Protein AF-G5R1F0-F1 (afdb_monomer_lite)

pLDDT: mean 85.71, std 9.25, range [51.62, 92.94]

Secondary structure (DSSP, 8-state):
-----HHHHHHHHHHHHHHHHHHHHHHHHHHHHHH--HHHHHHHHHHHHHHHTT-

Sequence (55 aa):
RARIDARQLWRQIRLWHPWVIMLKAGWFEYRWRQTGEQQFIRLADETWRQLRMKG

Foldseek 3Di:
DPPPPVVNVVVVCVVCVLVVLLVQLVVLVVVCVVPVDPVSPVVSVVSVVVSVVVD

Organism: NCBI:txid913082

Structure (mmCIF, N/CA/C/O backbone):
data_AF-G5R1F0-F1
#
_entry.id   AF-G5R1F0-F1
#
loop_
_atom_site.group_PDB
_atom_site.id
_atom_site.type_symbol
_atom_site.label_atom_id
_atom_site.label_alt_id
_atom_site.label_comp_id
_atom_site.label_asym_id
_atom_site.label_entity_id
_atom_site.label_seq_id
_atom_site.pdbx_PDB_ins_code
_atom_site.Cartn_x
_atom_site.Cartn_y
_atom_site.Cartn_z
_atom_site.occupancy
_atom_site.B_iso_or_equiv
_atom_site.auth_seq_id
_atom_site.auth_comp_id
_atom_site.auth_asym_id
_atom_site.auth_atom_id
_atom_site.pdbx_PDB_model_num
ATOM 1 N N . ARG A 1 1 ? 0.307 -1.767 -36.376 1.00 55.94 1 ARG A N 1
ATOM 2 C CA . ARG A 1 1 ? -0.073 -2.430 -35.101 1.00 55.94 1 ARG A CA 1
ATOM 3 C C . ARG A 1 1 ? 1.134 -2.351 -34.177 1.00 55.94 1 ARG A C 1
ATOM 5 O O . ARG A 1 1 ? 2.140 -2.970 -34.500 1.00 55.94 1 ARG A O 1
ATOM 12 N N . ALA A 1 2 ? 1.094 -1.528 -33.127 1.00 61.00 2 ALA A N 1
ATOM 13 C CA . ALA A 1 2 ? 2.216 -1.416 -32.195 1.00 61.00 2 ALA A CA 1
ATOM 14 C C . ALA A 1 2 ? 2.428 -2.779 -31.517 1.00 61.00 2 ALA A C 1
ATOM 16 O O . ALA A 1 2 ? 1.579 -3.239 -30.756 1.00 61.00 2 ALA A O 1
ATOM 17 N N . ARG A 1 3 ? 3.512 -3.475 -31.874 1.00 68.38 3 ARG A N 1
ATOM 18 C CA . ARG A 1 3 ? 3.931 -4.710 -31.210 1.00 68.38 3 ARG A CA 1
ATOM 19 C C . ARG A 1 3 ? 4.618 -4.297 -29.918 1.00 68.38 3 ARG A C 1
ATOM 21 O O . ARG A 1 3 ? 5.819 -4.066 -29.906 1.00 68.38 3 ARG A O 1
ATOM 28 N N . ILE A 1 4 ? 3.835 -4.133 -28.858 1.00 71.88 4 ILE A N 1
ATOM 29 C CA . ILE A 1 4 ? 4.401 -3.985 -27.520 1.00 71.88 4 ILE A CA 1
ATOM 30 C C . ILE A 1 4 ? 5.068 -5.322 -27.199 1.00 71.88 4 ILE A C 1
ATOM 32 O O . ILE A 1 4 ? 4.397 -6.353 -27.127 1.00 71.88 4 ILE A O 1
ATOM 36 N N . ASP A 1 5 ? 6.393 -5.313 -27.082 1.00 85.38 5 ASP A N 1
ATOM 37 C CA . ASP A 1 5 ? 7.157 -6.487 -26.680 1.00 85.38 5 ASP A CA 1
ATOM 38 C C . ASP A 1 5 ? 6.695 -6.902 -25.276 1.00 85.38 5 ASP A C 1
ATOM 40 O O . ASP A 1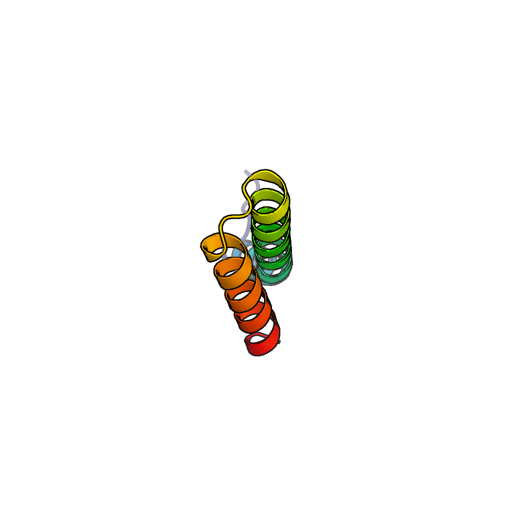 5 ? 6.789 -6.132 -24.314 1.00 85.38 5 ASP A O 1
ATOM 44 N N . ALA A 1 6 ? 6.171 -8.123 -25.158 1.00 83.62 6 ALA A N 1
ATOM 45 C CA . ALA A 1 6 ? 5.645 -8.639 -23.902 1.00 83.62 6 ALA A CA 1
ATOM 46 C C . ALA A 1 6 ? 6.699 -8.607 -22.781 1.00 83.62 6 ALA A C 1
ATOM 48 O O . ALA A 1 6 ? 6.358 -8.346 -21.630 1.00 83.62 6 ALA A O 1
ATOM 49 N N . ARG A 1 7 ? 7.986 -8.803 -23.091 1.00 85.44 7 ARG A N 1
ATOM 50 C CA . ARG A 1 7 ? 9.080 -8.731 -22.111 1.00 85.44 7 ARG A CA 1
ATOM 51 C C . ARG A 1 7 ? 9.321 -7.299 -21.644 1.00 85.44 7 ARG A C 1
ATOM 53 O O . ARG A 1 7 ? 9.557 -7.090 -20.454 1.00 85.44 7 ARG A O 1
ATOM 60 N N . GLN A 1 8 ? 9.230 -6.312 -22.540 1.00 85.06 8 GLN A N 1
ATOM 61 C CA . GLN A 1 8 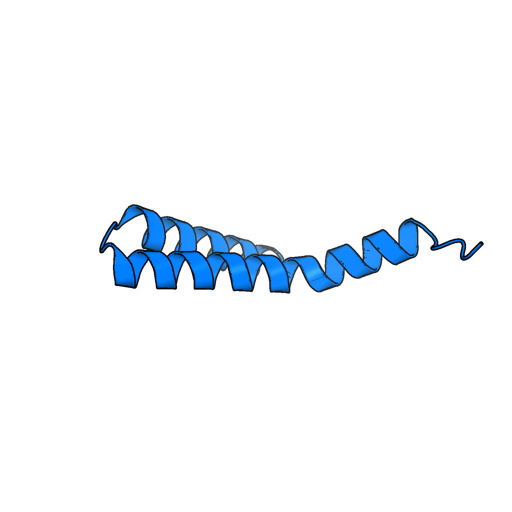? 9.279 -4.901 -22.137 1.00 85.06 8 GLN A CA 1
ATOM 62 C C . GLN A 1 8 ? 8.081 -4.533 -21.265 1.00 85.06 8 GLN A C 1
ATOM 64 O O . GLN A 1 8 ? 8.272 -3.889 -20.236 1.00 85.06 8 GLN A O 1
ATOM 69 N N . LEU A 1 9 ? 6.878 -4.989 -21.619 1.00 86.00 9 LEU A N 1
ATOM 70 C CA . LEU A 1 9 ? 5.678 -4.754 -20.818 1.00 86.00 9 LEU A CA 1
ATOM 71 C C . LEU A 1 9 ? 5.813 -5.355 -19.414 1.00 86.00 9 LEU A C 1
ATOM 73 O O . LEU A 1 9 ? 5.575 -4.667 -18.425 1.00 86.00 9 LEU A O 1
ATOM 77 N N . TRP A 1 10 ? 6.275 -6.601 -19.306 1.00 87.69 10 TRP A N 1
ATOM 78 C CA . TRP A 1 10 ? 6.515 -7.249 -18.015 1.00 87.69 10 TRP A CA 1
ATOM 79 C C . TRP A 1 10 ? 7.573 -6.535 -17.176 1.00 87.69 10 TRP A C 1
ATOM 81 O O . TRP A 1 10 ? 7.414 -6.402 -15.961 1.00 87.69 10 TRP A O 1
ATOM 91 N N . ARG A 1 11 ? 8.637 -6.032 -17.809 1.00 87.69 11 ARG A N 1
ATOM 92 C CA . ARG A 1 11 ? 9.661 -5.241 -17.122 1.00 87.69 11 ARG A CA 1
ATOM 93 C C . ARG A 1 11 ? 9.094 -3.920 -16.604 1.00 87.69 11 ARG A C 1
ATOM 95 O O . ARG A 1 11 ? 9.401 -3.558 -15.473 1.00 87.69 11 ARG A O 1
ATOM 102 N N . GLN A 1 12 ? 8.241 -3.247 -17.377 1.00 87.88 12 GLN A N 1
ATOM 103 C CA . GLN A 1 12 ? 7.522 -2.059 -16.915 1.00 87.88 12 GLN A CA 1
ATOM 104 C C . 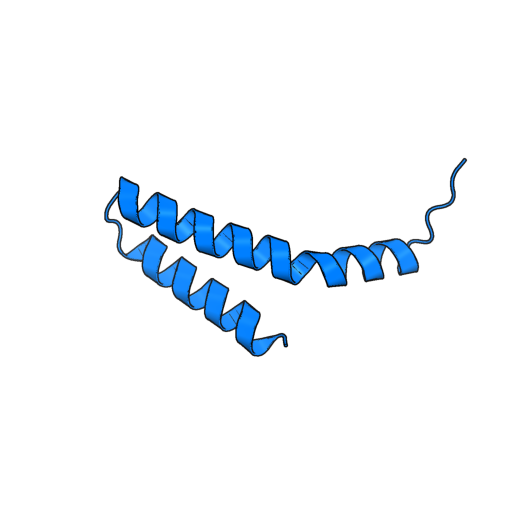GLN A 1 12 ? 6.629 -2.414 -15.725 1.00 87.88 12 GLN A C 1
ATOM 106 O O . GLN A 1 12 ? 6.815 -1.865 -14.647 1.00 87.88 12 GLN A O 1
ATOM 111 N N . ILE A 1 13 ? 5.750 -3.408 -15.857 1.00 88.00 13 ILE A N 1
ATOM 112 C CA . ILE A 1 13 ? 4.863 -3.852 -14.770 1.00 88.00 13 ILE A CA 1
ATOM 113 C C . ILE A 1 13 ? 5.651 -4.144 -13.487 1.00 88.00 13 ILE A C 1
ATOM 115 O O . ILE A 1 13 ? 5.242 -3.719 -12.410 1.00 88.00 13 ILE A O 1
ATOM 119 N N . ARG A 1 14 ? 6.818 -4.793 -13.584 1.00 87.12 14 ARG A N 1
ATOM 120 C CA . ARG A 1 14 ? 7.674 -5.073 -12.423 1.00 87.12 14 ARG A CA 1
ATOM 121 C C . ARG A 1 14 ? 8.222 -3.810 -11.751 1.00 87.12 14 ARG A C 1
ATOM 123 O O . ARG A 1 14 ? 8.344 -3.808 -10.532 1.00 87.12 14 ARG A O 1
ATOM 130 N N . LEU A 1 15 ? 8.525 -2.758 -12.510 1.00 88.25 15 LEU A N 1
ATOM 131 C CA . LEU A 1 15 ? 8.967 -1.463 -11.974 1.00 88.25 15 LEU A CA 1
ATOM 132 C C . LEU A 1 15 ? 7.825 -0.690 -11.298 1.00 88.25 15 LEU A C 1
ATOM 134 O O . LEU A 1 15 ? 8.059 0.005 -10.314 1.00 88.25 15 LEU A O 1
ATOM 138 N N . TRP A 1 16 ? 6.592 -0.839 -11.787 1.00 88.81 16 TRP A N 1
ATOM 139 C CA . TRP A 1 16 ? 5.404 -0.191 -11.215 1.00 88.81 16 TRP A CA 1
ATOM 140 C C . TRP A 1 16 ? 4.776 -0.980 -10.058 1.00 88.81 16 TRP A C 1
ATOM 142 O O . TRP A 1 16 ? 4.075 -0.414 -9.223 1.00 88.81 16 TRP A O 1
ATOM 152 N N . HIS A 1 17 ? 5.050 -2.280 -9.960 1.00 87.62 17 HIS A N 1
ATOM 153 C CA . HIS A 1 17 ? 4.495 -3.157 -8.931 1.00 87.62 17 HIS A CA 1
ATOM 154 C C . HIS A 1 17 ? 4.750 -2.674 -7.481 1.00 87.62 17 HIS A C 1
ATOM 156 O O . HIS A 1 17 ? 3.806 -2.703 -6.689 1.00 87.62 17 HIS A O 1
ATOM 162 N N . PRO A 1 18 ? 5.946 -2.170 -7.104 1.00 88.50 18 PRO A N 1
ATOM 163 C CA . PRO A 1 18 ? 6.178 -1.565 -5.789 1.00 88.50 18 PRO A CA 1
ATOM 164 C C . PRO A 1 18 ? 5.262 -0.365 -5.502 1.00 88.50 18 PRO A C 1
ATOM 166 O O . PRO A 1 18 ? 4.725 -0.251 -4.403 1.00 88.50 18 PRO A O 1
ATOM 169 N N . TRP A 1 19 ? 5.014 0.492 -6.497 1.00 90.19 19 TRP A N 1
ATOM 170 C CA . TRP A 1 19 ? 4.142 1.664 -6.360 1.00 90.19 19 TRP A CA 1
ATOM 171 C C . TRP A 1 19 ? 2.677 1.274 -6.144 1.00 90.19 19 TRP A C 1
ATOM 173 O O . TRP A 1 19 ? 1.986 1.878 -5.327 1.00 90.19 19 TRP A O 1
ATOM 183 N N . VAL A 1 20 ? 2.209 0.221 -6.820 1.00 89.88 20 VAL A N 1
ATOM 184 C CA . VAL A 1 20 ? 0.855 -0.321 -6.615 1.00 89.88 20 VAL A CA 1
ATOM 185 C C . VAL A 1 20 ? 0.704 -0.923 -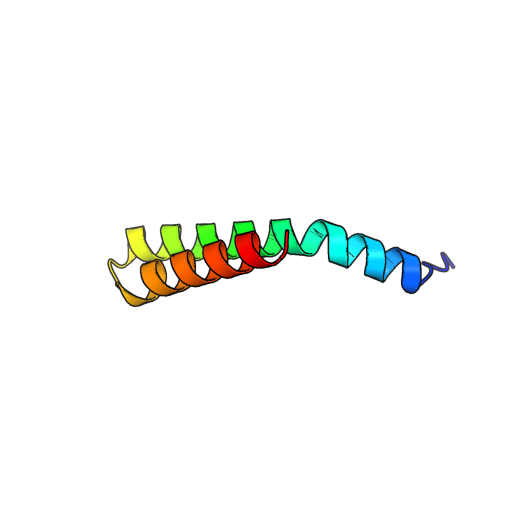5.214 1.00 89.88 20 VAL A C 1
ATOM 187 O O . VAL A 1 20 ? -0.322 -0.721 -4.567 1.00 89.88 20 VAL A O 1
ATOM 190 N N . ILE A 1 21 ? 1.728 -1.620 -4.710 1.00 89.31 21 ILE A N 1
ATOM 191 C CA . ILE A 1 21 ? 1.750 -2.127 -3.327 1.00 89.31 21 ILE A CA 1
ATOM 192 C C . ILE A 1 21 ? 1.695 -0.969 -2.328 1.00 89.31 21 ILE A C 1
ATOM 194 O O . ILE A 1 21 ? 0.925 -1.025 -1.372 1.00 89.31 21 ILE A O 1
ATOM 198 N N . MET A 1 22 ? 2.459 0.095 -2.575 1.00 90.50 22 MET A N 1
ATOM 199 C CA . MET A 1 22 ? 2.463 1.291 -1.736 1.00 90.50 22 MET A CA 1
ATOM 200 C C . MET A 1 22 ? 1.075 1.948 -1.670 1.00 90.50 22 MET A C 1
ATOM 202 O O . MET A 1 22 ? 0.588 2.271 -0.589 1.00 90.50 22 MET A O 1
ATOM 206 N N . LEU A 1 23 ? 0.391 2.068 -2.813 1.00 92.56 23 LEU A N 1
ATOM 207 C CA . LEU A 1 23 ? -0.990 2.557 -2.879 1.00 92.56 23 LEU A CA 1
ATOM 208 C C . LEU A 1 23 ? -1.968 1.657 -2.114 1.00 92.56 23 LEU A C 1
ATOM 210 O O . LEU A 1 23 ? -2.841 2.158 -1.409 1.00 92.56 23 LEU A O 1
ATOM 214 N N . LYS A 1 24 ? -1.813 0.332 -2.215 1.00 91.31 24 LYS A N 1
ATOM 215 C CA . LYS A 1 24 ? -2.640 -0.633 -1.480 1.00 91.31 24 LYS A CA 1
ATOM 216 C C . LYS A 1 24 ? -2.467 -0.486 0.037 1.00 91.31 24 LYS A C 1
ATOM 218 O O . LYS A 1 24 ? -3.463 -0.502 0.756 1.00 91.31 24 LYS A O 1
ATOM 223 N N . ALA A 1 25 ? -1.234 -0.295 0.513 1.00 91.50 25 ALA A N 1
ATOM 224 C CA . ALA A 1 25 ? -0.955 -0.049 1.927 1.00 91.50 25 ALA A CA 1
ATOM 225 C C . ALA A 1 25 ? -1.620 1.251 2.414 1.00 91.50 25 ALA A C 1
ATOM 227 O O . ALA A 1 25 ? -2.348 1.232 3.405 1.00 91.50 25 ALA A O 1
ATOM 228 N N . GLY A 1 26 ? -1.476 2.346 1.657 1.00 91.94 26 GLY A N 1
ATOM 229 C CA . GLY A 1 26 ? -2.124 3.623 1.976 1.00 91.94 26 GLY A CA 1
ATOM 230 C C . GLY A 1 26 ? -3.657 3.556 1.948 1.00 91.94 26 GLY A C 1
ATOM 231 O O . GLY A 1 26 ? -4.326 4.179 2.773 1.00 91.94 26 GLY A O 1
ATOM 232 N N . TRP A 1 27 ? -4.241 2.755 1.050 1.00 92.94 27 TRP A N 1
ATOM 233 C CA . TRP A 1 27 ? -5.688 2.521 1.027 1.00 92.94 27 TRP A CA 1
ATOM 234 C C . TRP A 1 27 ? -6.173 1.818 2.299 1.00 92.94 27 TRP A C 1
ATOM 236 O O . TRP A 1 27 ? -7.191 2.216 2.867 1.00 92.94 27 TRP A O 1
ATOM 246 N N . PHE A 1 28 ? -5.434 0.817 2.786 1.00 91.62 28 PHE A N 1
ATOM 247 C CA . PHE A 1 28 ? -5.756 0.149 4.046 1.00 91.62 28 PHE A CA 1
ATOM 248 C C . PHE A 1 28 ? -5.652 1.094 5.247 1.00 91.62 28 PHE A C 1
ATOM 250 O O . PHE A 1 28 ? -6.551 1.103 6.085 1.00 91.62 28 PHE A O 1
ATOM 257 N N . GLU A 1 29 ? -4.626 1.943 5.310 1.00 89.69 29 GLU A N 1
ATOM 258 C CA . GLU A 1 29 ? -4.499 2.961 6.364 1.00 89.69 29 GLU 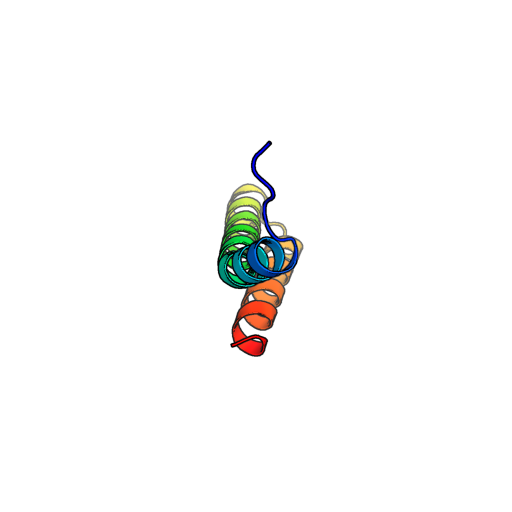A CA 1
ATOM 259 C C . GLU A 1 29 ? -5.661 3.960 6.336 1.00 89.69 29 GLU A C 1
ATOM 261 O O . GLU A 1 29 ? -6.209 4.323 7.379 1.00 89.69 29 GLU A O 1
ATOM 266 N N . TYR A 1 30 ? -6.081 4.383 5.143 1.00 91.94 30 TYR A N 1
ATOM 267 C CA . TYR A 1 30 ? -7.227 5.271 4.976 1.00 91.94 30 TYR A CA 1
ATOM 268 C C . TYR A 1 30 ? -8.537 4.601 5.415 1.00 91.94 30 TYR A C 1
ATOM 270 O O . TYR A 1 30 ? -9.311 5.193 6.171 1.00 91.94 30 TYR A O 1
ATOM 278 N N . ARG A 1 31 ? -8.766 3.338 5.022 1.00 91.50 31 ARG A N 1
ATOM 279 C CA . ARG A 1 31 ? -9.933 2.555 5.467 1.00 91.50 31 ARG A CA 1
ATOM 280 C C . ARG A 1 31 ? -9.930 2.318 6.971 1.00 91.50 31 ARG A C 1
ATOM 282 O O . ARG A 1 31 ? -10.994 2.376 7.588 1.00 91.50 31 ARG A O 1
ATOM 289 N N . TRP A 1 32 ? -8.759 2.091 7.562 1.00 90.19 32 TRP A N 1
ATOM 290 C CA . TRP A 1 32 ? -8.602 1.984 9.007 1.00 90.19 32 TRP A CA 1
ATOM 291 C C . TRP A 1 32 ? -9.011 3.279 9.708 1.00 90.19 32 TRP A C 1
ATOM 293 O O . TRP A 1 32 ? -9.794 3.217 10.649 1.00 90.19 32 TRP A O 1
ATOM 303 N N . ARG A 1 33 ? -8.587 4.456 9.222 1.00 87.56 33 ARG A N 1
ATOM 304 C CA . ARG A 1 33 ? -9.028 5.736 9.812 1.00 87.56 33 ARG A CA 1
ATOM 305 C C . ARG A 1 33 ? -10.537 5.948 9.732 1.00 87.56 33 ARG A C 1
ATOM 307 O O . ARG A 1 33 ? -11.096 6.568 10.627 1.00 87.56 33 ARG A O 1
ATOM 314 N N . GLN A 1 34 ? -11.188 5.463 8.675 1.00 89.75 34 GLN A N 1
ATOM 315 C CA . GLN A 1 34 ? -12.639 5.604 8.528 1.00 89.75 34 GLN A CA 1
ATOM 316 C C . GLN A 1 34 ? -13.440 4.637 9.404 1.00 89.75 34 GLN A C 1
ATOM 318 O O . GLN A 1 34 ? -14.504 5.002 9.890 1.00 89.75 34 GLN A O 1
ATOM 323 N N . THR A 1 35 ? -12.971 3.398 9.563 1.00 89.06 35 THR A N 1
ATOM 324 C CA . THR A 1 35 ? -13.754 2.328 10.213 1.00 89.06 35 THR A CA 1
ATOM 325 C C . THR A 1 35 ? -13.270 1.940 11.599 1.00 89.06 35 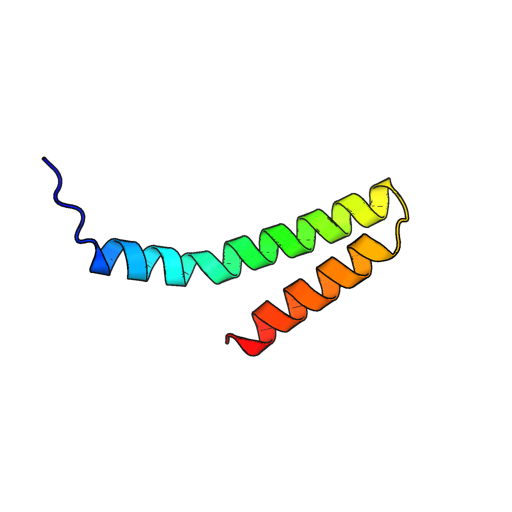THR A C 1
ATOM 327 O O . THR A 1 35 ? -14.006 1.303 12.343 1.00 89.06 35 THR A O 1
ATOM 330 N N . GLY A 1 36 ? -12.033 2.280 11.953 1.00 85.69 36 GLY A N 1
ATOM 331 C CA . GLY A 1 36 ? -11.383 1.842 13.186 1.00 85.69 36 GLY A CA 1
ATOM 332 C C . GLY A 1 36 ? -11.061 0.344 13.231 1.00 85.69 36 GLY A C 1
ATOM 333 O O . GLY A 1 36 ? -10.512 -0.129 14.224 1.00 85.69 36 GLY A O 1
ATOM 334 N N . GLU A 1 37 ? -11.360 -0.422 12.176 1.00 91.44 37 GLU A N 1
ATOM 335 C CA . GLU A 1 37 ? -11.159 -1.870 12.165 1.00 91.44 37 GLU A CA 1
ATOM 336 C C . GLU A 1 37 ? -9.666 -2.226 12.143 1.00 91.44 37 GLU A C 1
ATOM 338 O O . GLU A 1 37 ? -8.957 -2.006 11.156 1.00 91.44 37 GLU A O 1
ATOM 343 N N . GLN A 1 38 ? -9.190 -2.853 13.221 1.00 87.00 38 GLN A N 1
ATOM 344 C CA . GLN A 1 38 ? -7.782 -3.236 13.382 1.00 87.00 38 GLN A CA 1
ATOM 345 C C . GLN A 1 38 ? -7.272 -4.226 12.317 1.00 87.00 38 GLN A C 1
ATOM 347 O O . GLN A 1 38 ? -6.065 -4.376 12.127 1.00 87.00 38 GLN A O 1
ATOM 352 N N . GLN A 1 39 ? -8.171 -4.885 11.584 1.00 88.19 39 GLN A N 1
ATOM 353 C CA . GLN A 1 39 ? -7.795 -5.753 10.469 1.00 88.19 39 GLN A CA 1
ATOM 354 C C . GLN A 1 39 ? -7.109 -4.960 9.346 1.00 88.19 39 GLN A C 1
ATOM 356 O O . GLN A 1 39 ? -6.140 -5.443 8.764 1.00 88.19 39 GLN A O 1
ATOM 361 N N . PHE A 1 40 ? -7.530 -3.716 9.087 1.00 89.19 40 PHE A N 1
ATOM 362 C CA . PHE A 1 40 ? -6.940 -2.901 8.023 1.00 89.19 40 PHE A CA 1
ATOM 363 C C . PHE A 1 40 ? -5.543 -2.389 8.369 1.00 89.19 40 PHE A C 1
ATOM 365 O O . PHE A 1 40 ? -4.674 -2.420 7.503 1.00 89.19 40 PHE A O 1
ATOM 372 N N . ILE A 1 41 ? -5.278 -1.984 9.618 1.00 88.00 41 ILE A N 1
ATOM 373 C CA . ILE A 1 41 ? -3.918 -1.564 10.003 1.00 88.00 41 ILE A CA 1
ATOM 374 C C . ILE A 1 41 ? -2.937 -2.744 9.962 1.00 88.00 41 ILE A C 1
ATOM 376 O O . ILE A 1 41 ? -1.800 -2.583 9.527 1.00 88.00 41 ILE A O 1
ATOM 380 N N . ARG A 1 42 ? -3.397 -3.958 10.301 1.00 91.56 42 ARG A N 1
ATOM 381 C CA . ARG A 1 42 ? -2.601 -5.185 10.160 1.00 91.56 42 ARG A CA 1
ATOM 382 C C . ARG A 1 42 ? -2.281 -5.494 8.695 1.00 91.56 42 ARG A C 1
ATOM 384 O O . ARG A 1 42 ? -1.140 -5.815 8.377 1.00 91.56 42 ARG A O 1
ATOM 391 N N . LEU A 1 43 ? -3.265 -5.352 7.803 1.00 91.94 43 LEU A N 1
ATOM 392 C CA . LEU A 1 43 ? -3.078 -5.527 6.359 1.00 91.94 43 LEU A CA 1
ATOM 393 C C . LEU A 1 43 ? -2.156 -4.458 5.756 1.00 91.94 43 LEU A C 1
ATOM 395 O O . LEU A 1 43 ? -1.358 -4.772 4.871 1.00 91.94 43 LEU A O 1
ATOM 399 N N . ALA A 1 44 ? -2.240 -3.211 6.226 1.00 91.31 44 ALA A N 1
ATOM 400 C CA . ALA A 1 44 ? -1.326 -2.145 5.827 1.00 91.31 44 ALA A CA 1
ATOM 401 C C . ALA A 1 44 ? 0.120 -2.492 6.204 1.00 91.31 44 ALA A C 1
ATOM 403 O O . ALA A 1 44 ? 1.000 -2.455 5.344 1.00 91.31 44 ALA A O 1
ATOM 404 N N . ASP A 1 45 ? 0.347 -2.905 7.453 1.00 91.19 45 ASP A N 1
ATOM 405 C CA . ASP A 1 45 ? 1.672 -3.264 7.966 1.00 91.19 45 ASP A CA 1
ATOM 406 C C . ASP A 1 45 ? 2.282 -4.466 7.221 1.00 91.19 45 ASP A C 1
ATOM 408 O O . ASP A 1 45 ? 3.429 -4.415 6.771 1.00 91.19 45 ASP A O 1
ATOM 412 N N . GLU A 1 46 ? 1.495 -5.517 6.963 1.00 91.69 46 GLU A N 1
ATOM 413 C CA . GLU A 1 46 ? 1.925 -6.645 6.123 1.00 91.69 46 GLU A CA 1
ATOM 414 C C . GLU A 1 46 ? 2.287 -6.211 4.699 1.00 91.69 46 GLU A C 1
ATOM 416 O O . GLU A 1 46 ? 3.291 -6.664 4.140 1.00 91.69 46 GLU A O 1
ATOM 421 N N . THR A 1 47 ? 1.501 -5.304 4.115 1.00 91.62 47 THR A N 1
ATOM 422 C CA . THR A 1 47 ? 1.737 -4.787 2.762 1.00 91.62 47 THR A CA 1
ATOM 423 C C . THR A 1 47 ? 3.038 -3.975 2.704 1.00 91.62 47 THR A C 1
ATOM 425 O O . THR A 1 47 ? 3.846 -4.163 1.789 1.00 91.62 47 THR A O 1
ATOM 428 N N . TRP A 1 48 ? 3.308 -3.142 3.713 1.00 88.62 48 TRP A N 1
ATOM 429 C CA . TRP A 1 48 ? 4.576 -2.420 3.858 1.00 88.62 48 TRP A CA 1
ATOM 430 C C . TRP A 1 48 ? 5.767 -3.359 4.061 1.00 88.62 48 TRP A C 1
ATOM 432 O O . TRP A 1 48 ? 6.831 -3.165 3.465 1.00 88.62 48 TRP A O 1
ATOM 442 N N . ARG A 1 49 ? 5.596 -4.417 4.857 1.00 89.50 49 ARG A N 1
ATOM 443 C CA . ARG A 1 49 ? 6.628 -5.436 5.070 1.00 89.50 49 ARG A CA 1
ATOM 444 C C . ARG A 1 49 ? 6.952 -6.187 3.781 1.00 89.50 49 ARG A C 1
ATOM 446 O O . ARG A 1 49 ? 8.125 -6.407 3.485 1.00 89.50 49 ARG A O 1
ATOM 453 N N . GLN A 1 50 ? 5.936 -6.521 2.983 1.00 86.81 50 GLN A N 1
ATOM 454 C CA . GLN A 1 50 ? 6.109 -7.147 1.673 1.00 86.81 50 GLN A CA 1
ATOM 455 C C . GLN A 1 50 ? 6.867 -6.238 0.698 1.00 86.81 50 GLN A C 1
ATOM 457 O O . GLN A 1 50 ? 7.696 -6.734 -0.064 1.00 86.81 50 GLN A O 1
ATOM 462 N N . LEU A 1 51 ? 6.611 -4.926 0.729 1.00 86.31 51 LEU A N 1
ATOM 463 C CA . LEU A 1 51 ? 7.352 -3.944 -0.065 1.00 86.31 51 LEU A CA 1
ATOM 464 C C . LEU A 1 51 ? 8.833 -3.908 0.338 1.00 86.31 51 LEU A C 1
ATOM 466 O O . LEU A 1 51 ? 9.702 -3.990 -0.525 1.00 86.31 51 LEU A O 1
ATOM 470 N N . ARG A 1 52 ? 9.114 -3.846 1.647 1.00 81.75 52 ARG A N 1
ATOM 471 C CA . ARG A 1 52 ? 10.480 -3.762 2.190 1.00 81.75 52 ARG A CA 1
ATOM 472 C C . ARG A 1 52 ? 11.301 -5.032 1.942 1.00 81.75 52 ARG A C 1
ATOM 474 O O . ARG A 1 52 ? 12.502 -4.938 1.747 1.00 81.75 52 ARG A O 1
ATOM 481 N N . MET A 1 53 ? 10.663 -6.204 1.926 1.00 74.25 53 MET A N 1
ATOM 482 C CA . MET A 1 53 ? 11.323 -7.493 1.658 1.00 74.25 53 MET A CA 1
ATOM 483 C C . MET A 1 53 ? 11.580 -7.764 0.164 1.00 74.25 53 MET A C 1
ATOM 485 O O . MET A 1 53 ? 12.235 -8.749 -0.167 1.00 74.25 53 MET A O 1
ATOM 489 N N . LYS A 1 54 ? 11.025 -6.949 -0.745 1.00 60.91 54 LYS A N 1
ATOM 490 C CA . LYS A 1 54 ? 11.184 -7.088 -2.207 1.00 60.91 54 LYS A CA 1
ATOM 491 C C . LYS A 1 54 ? 12.123 -6.047 -2.833 1.00 60.91 54 LYS A C 1
ATOM 493 O O . LYS A 1 54 ? 12.231 -6.038 -4.063 1.00 60.91 54 LYS A O 1
ATOM 498 N N . GLY A 1 55 ? 12.739 -5.191 -2.016 1.00 51.62 55 GLY A N 1
ATOM 499 C CA . GLY A 1 55 ? 13.876 -4.346 -2.400 1.00 51.62 55 GLY A CA 1
ATOM 500 C C . GLY A 1 55 ? 15.178 -5.113 -2.253 1.00 51.62 55 GLY A C 1
ATOM 501 O O . GLY A 1 55 ? 16.029 -4.955 -3.151 1.00 51.62 55 GLY A O 1
#

Radius of gyration: 15.22 Å; chains: 1; bounding box: 28×14×48 Å